Protein AF-A0A3D1BMC5-F1 (afdb_monomer_lite)

Structure (mmCIF, N/CA/C/O backbone):
data_AF-A0A3D1BMC5-F1
#
_entry.id   AF-A0A3D1BMC5-F1
#
loop_
_atom_site.group_PDB
_atom_site.id
_atom_site.type_symbol
_atom_site.label_atom_id
_atom_site.label_alt_id
_atom_site.label_comp_id
_atom_site.label_asym_id
_atom_site.label_entity_id
_atom_site.label_seq_id
_atom_site.pdbx_PDB_ins_code
_atom_site.Cartn_x
_atom_site.Cartn_y
_atom_site.Cartn_z
_atom_site.occupancy
_atom_site.B_iso_or_equiv
_atom_site.auth_seq_id
_atom_site.auth_comp_id
_atom_site.auth_asym_id
_atom_site.auth_atom_id
_atom_site.pdbx_PDB_model_num
ATOM 1 N N . MET A 1 1 ? 15.253 -5.335 -31.335 1.00 84.94 1 MET A N 1
ATOM 2 C CA . MET A 1 1 ? 13.817 -5.023 -31.131 1.00 84.94 1 MET A CA 1
ATOM 3 C C . MET A 1 1 ? 13.258 -5.717 -29.886 1.00 84.94 1 MET A C 1
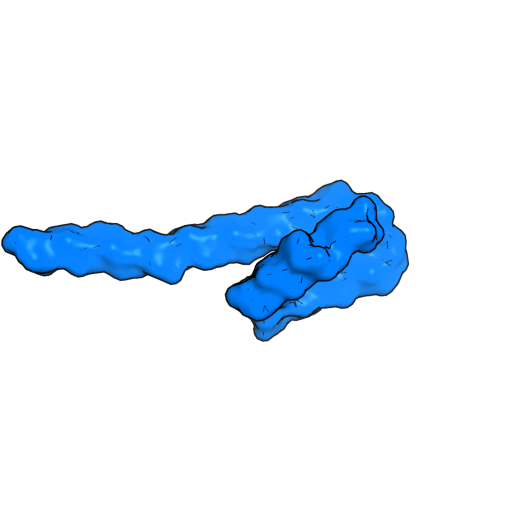ATOM 5 O O . MET A 1 1 ? 12.655 -5.028 -29.083 1.00 84.94 1 MET A O 1
ATOM 9 N N . GLN A 1 2 ? 13.502 -7.019 -29.674 1.00 89.38 2 GLN A N 1
ATOM 10 C CA . GLN A 1 2 ? 13.054 -7.750 -28.469 1.00 89.38 2 GLN A CA 1
ATOM 11 C C . GLN A 1 2 ? 13.603 -7.184 -27.144 1.00 89.38 2 GLN A C 1
ATOM 13 O O . GLN A 1 2 ? 12.823 -6.954 -26.229 1.00 89.38 2 GLN A O 1
ATOM 18 N N . GLU A 1 3 ? 14.898 -6.861 -27.067 1.00 90.81 3 GLU A N 1
ATOM 19 C CA . GLU A 1 3 ? 15.518 -6.254 -25.868 1.00 90.81 3 GLU A CA 1
ATOM 20 C C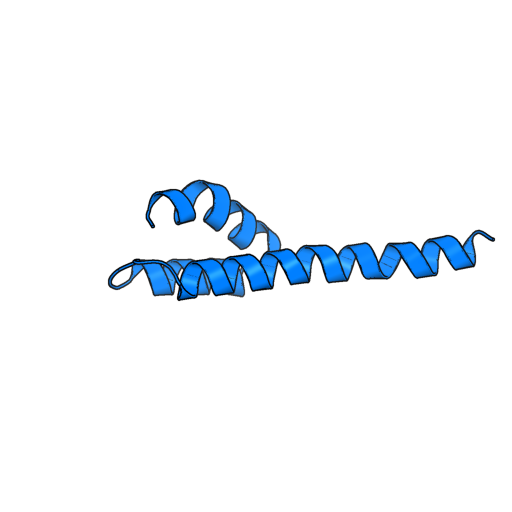 . GLU A 1 3 ? 14.811 -4.964 -25.409 1.00 90.81 3 GLU A C 1
ATOM 22 O O . GLU A 1 3 ? 14.544 -4.769 -24.226 1.00 90.81 3 GLU A O 1
ATOM 27 N N . LEU A 1 4 ? 14.414 -4.109 -26.361 1.00 91.19 4 LEU A N 1
ATOM 28 C CA . LEU A 1 4 ? 13.716 -2.849 -26.074 1.00 91.19 4 LEU A CA 1
ATOM 29 C C . LEU A 1 4 ? 12.332 -3.084 -25.450 1.00 91.19 4 LEU A C 1
ATOM 31 O O . LEU A 1 4 ? 11.898 -2.314 -24.598 1.00 91.19 4 LEU A O 1
ATOM 35 N N . ILE A 1 5 ? 11.649 -4.158 -25.856 1.00 93.12 5 ILE A N 1
ATOM 36 C CA . ILE A 1 5 ? 10.341 -4.541 -25.311 1.00 93.12 5 ILE A CA 1
ATOM 37 C C . ILE A 1 5 ? 10.502 -5.021 -23.865 1.00 93.12 5 ILE A C 1
ATOM 39 O O . ILE A 1 5 ? 9.752 -4.601 -22.986 1.00 93.12 5 ILE A O 1
ATOM 43 N N . VAL A 1 6 ? 11.508 -5.855 -23.597 1.00 92.38 6 VAL A N 1
ATOM 44 C CA . VAL A 1 6 ? 11.785 -6.382 -22.252 1.00 92.38 6 VAL A CA 1
ATOM 45 C C . VAL A 1 6 ? 12.137 -5.252 -21.280 1.00 92.38 6 VAL A C 1
ATOM 47 O O . VAL A 1 6 ? 11.584 -5.193 -20.180 1.00 92.38 6 VAL A O 1
ATOM 50 N N . MET A 1 7 ? 12.973 -4.304 -21.712 1.00 90.88 7 MET A N 1
ATOM 51 C CA . MET A 1 7 ? 13.332 -3.121 -20.923 1.00 90.88 7 MET A CA 1
ATOM 52 C C . MET A 1 7 ? 12.127 -2.242 -20.565 1.00 90.88 7 MET A C 1
ATOM 54 O O . MET A 1 7 ? 12.114 -1.643 -19.493 1.00 90.88 7 MET A O 1
ATOM 58 N N . ALA A 1 8 ? 11.112 -2.167 -21.430 1.00 89.75 8 ALA A N 1
ATOM 59 C CA . ALA A 1 8 ? 9.897 -1.403 -21.159 1.00 89.75 8 ALA A CA 1
ATOM 60 C C . ALA A 1 8 ? 8.924 -2.146 -20.226 1.00 89.75 8 ALA A C 1
ATOM 62 O O . ALA A 1 8 ? 8.284 -1.523 -19.382 1.00 89.75 8 ALA A O 1
ATOM 63 N N . ILE A 1 9 ? 8.816 -3.472 -20.353 1.00 93.00 9 ILE A N 1
ATOM 64 C CA . ILE A 1 9 ? 7.819 -4.284 -19.640 1.00 93.00 9 ILE A CA 1
ATOM 65 C C . ILE A 1 9 ? 8.232 -4.598 -18.195 1.00 93.00 9 ILE A C 1
ATOM 67 O O . ILE A 1 9 ? 7.387 -4.562 -17.302 1.00 93.00 9 ILE A O 1
ATOM 71 N N . ILE A 1 10 ? 9.508 -4.892 -17.932 1.00 92.94 10 ILE A N 1
ATOM 72 C CA . ILE A 1 10 ? 9.971 -5.251 -16.578 1.00 92.94 10 ILE A CA 1
ATOM 73 C C . ILE A 1 10 ? 9.625 -4.168 -15.532 1.00 92.94 10 ILE A C 1
ATOM 75 O O . ILE A 1 10 ? 9.077 -4.516 -14.483 1.00 92.94 10 ILE A O 1
ATOM 79 N N . PRO A 1 11 ? 9.855 -2.864 -15.787 1.00 92.62 11 PRO A N 1
ATOM 80 C CA . PRO A 1 11 ? 9.500 -1.808 -14.841 1.00 92.62 11 PRO A CA 1
ATOM 81 C C . PRO A 1 11 ? 8.001 -1.727 -14.546 1.00 92.62 11 PRO A C 1
ATOM 83 O O . PRO A 1 11 ? 7.623 -1.437 -13.413 1.00 92.62 11 PRO A O 1
ATOM 86 N N . LEU A 1 12 ? 7.134 -2.012 -15.525 1.00 93.06 12 LEU A N 1
ATOM 87 C CA . LEU A 1 12 ? 5.677 -1.993 -15.341 1.00 93.06 12 LEU A CA 1
ATOM 88 C C . LEU A 1 12 ? 5.229 -2.987 -14.262 1.00 93.06 12 LEU A C 1
ATOM 90 O O . LEU A 1 12 ? 4.380 -2.650 -13.438 1.00 93.06 12 LEU A O 1
ATOM 94 N N . PHE A 1 13 ? 5.854 -4.165 -14.204 1.00 92.44 13 PHE A N 1
ATOM 95 C CA . PHE A 1 13 ? 5.570 -5.176 -13.181 1.00 92.44 13 PHE A CA 1
ATOM 96 C C . PHE A 1 13 ? 5.997 -4.773 -11.765 1.00 92.44 13 PHE A C 1
ATOM 98 O O . PHE A 1 13 ? 5.549 -5.392 -10.806 1.00 92.44 13 PHE A O 1
ATOM 105 N N . ILE A 1 14 ? 6.822 -3.736 -11.613 1.00 92.12 14 ILE A N 1
ATOM 106 C CA . ILE A 1 14 ? 7.257 -3.219 -10.309 1.00 92.12 14 ILE A CA 1
ATOM 107 C C . ILE A 1 14 ? 6.473 -1.952 -9.956 1.00 92.12 14 ILE A C 1
ATOM 109 O O . ILE A 1 14 ? 5.940 -1.827 -8.854 1.00 92.12 14 ILE A O 1
ATOM 113 N N . ILE A 1 15 ? 6.363 -1.024 -10.908 1.00 95.00 15 ILE A N 1
ATOM 114 C CA . ILE A 1 15 ? 5.740 0.286 -10.709 1.00 95.00 15 ILE A CA 1
ATOM 115 C C . ILE A 1 15 ? 4.241 0.141 -10.457 1.00 95.00 15 ILE A C 1
ATOM 117 O O . ILE A 1 15 ? 3.720 0.805 -9.564 1.00 95.00 15 ILE A O 1
ATOM 121 N N . ILE A 1 16 ? 3.547 -0.728 -11.202 1.00 94.50 16 ILE A N 1
ATOM 122 C CA . ILE A 1 16 ? 2.099 -0.893 -11.036 1.00 94.50 16 ILE A CA 1
ATOM 123 C C . ILE A 1 16 ? 1.769 -1.406 -9.624 1.00 94.50 16 ILE A C 1
ATOM 125 O O . ILE A 1 16 ? 1.023 -0.720 -8.921 1.00 94.50 16 ILE A O 1
ATOM 129 N N . PRO A 1 17 ? 2.318 -2.544 -9.146 1.00 94.06 17 PRO A N 1
ATOM 130 C CA . PRO A 1 17 ? 2.035 -3.008 -7.789 1.00 94.06 17 PRO A CA 1
ATOM 131 C C . PRO A 1 17 ? 2.434 -2.004 -6.713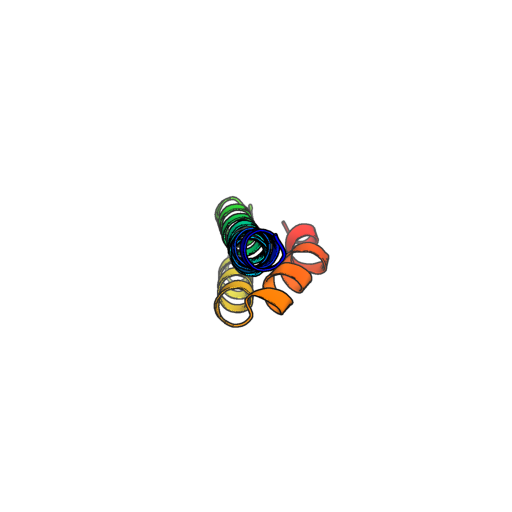 1.00 94.06 17 PRO A C 1
ATOM 133 O O . PRO A 1 17 ? 1.693 -1.829 -5.750 1.00 94.06 17 PRO A O 1
ATOM 136 N N . LEU A 1 18 ? 3.563 -1.310 -6.889 1.00 95.56 18 LEU A N 1
ATOM 137 C CA . LEU A 1 18 ? 4.009 -0.287 -5.948 1.00 95.56 18 LEU A CA 1
ATOM 138 C C . LEU A 1 18 ? 3.026 0.890 -5.87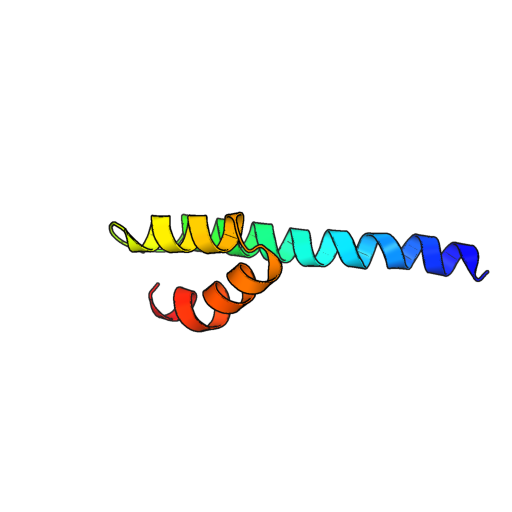9 1.00 95.56 18 LEU A C 1
ATOM 140 O O . LEU A 1 18 ? 2.700 1.353 -4.788 1.00 95.56 18 LEU A O 1
ATOM 144 N N . ALA A 1 19 ? 2.507 1.342 -7.021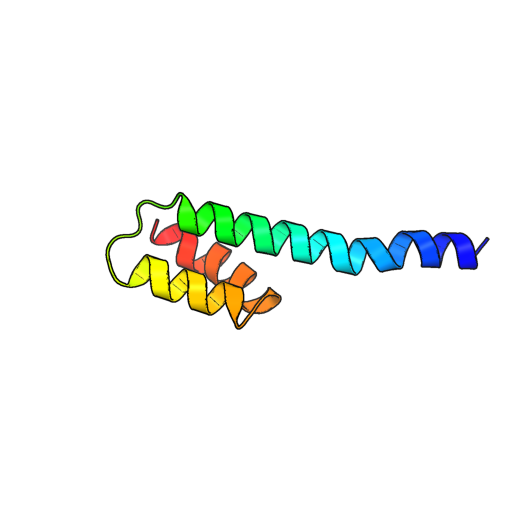 1.00 96.62 19 ALA A N 1
ATOM 145 C CA . ALA A 1 19 ? 1.500 2.396 -7.073 1.00 96.62 19 ALA A CA 1
ATOM 146 C C . ALA A 1 19 ? 0.203 1.972 -6.366 1.00 96.62 19 ALA A C 1
ATOM 148 O O . ALA A 1 19 ? -0.331 2.738 -5.564 1.00 96.62 19 ALA A O 1
ATOM 149 N N . PHE A 1 20 ? -0.273 0.742 -6.594 1.00 96.75 20 PHE A N 1
ATOM 150 C CA . PHE A 1 20 ? -1.437 0.199 -5.882 1.00 96.75 20 PHE A CA 1
ATOM 151 C C . PHE A 1 20 ? -1.191 0.055 -4.378 1.00 96.75 20 PHE A C 1
ATOM 153 O O . PHE A 1 20 ? -2.094 0.316 -3.585 1.00 96.75 20 PHE A O 1
ATOM 160 N N . TRP A 1 21 ? 0.024 -0.322 -3.981 1.00 97.06 21 TRP A N 1
ATOM 161 C CA . TRP A 1 21 ? 0.410 -0.445 -2.579 1.00 97.06 21 TRP A CA 1
ATOM 162 C C . TRP A 1 21 ? 0.381 0.906 -1.866 1.00 97.06 21 TRP A C 1
ATOM 164 O O . TRP A 1 21 ? -0.282 1.052 -0.841 1.00 97.06 21 TRP A O 1
ATOM 174 N N . ILE A 1 22 ? 1.019 1.921 -2.456 1.00 97.50 22 ILE A N 1
ATOM 175 C CA . ILE A 1 22 ? 0.997 3.293 -1.936 1.00 97.50 22 ILE A CA 1
ATOM 176 C C . ILE A 1 22 ? -0.437 3.822 -1.899 1.00 97.50 22 ILE A C 1
ATOM 178 O O . ILE A 1 22 ? -0.839 4.431 -0.910 1.00 97.50 22 ILE A O 1
ATOM 182 N N . TRP A 1 23 ? -1.226 3.572 -2.946 1.00 97.38 23 TRP A N 1
ATOM 183 C CA . TRP A 1 23 ? -2.619 4.000 -2.983 1.00 97.38 23 TRP A CA 1
ATOM 184 C C . TRP A 1 23 ? -3.434 3.390 -1.839 1.00 97.38 23 TRP A C 1
ATOM 186 O O . TRP A 1 23 ? -4.117 4.134 -1.138 1.00 97.38 23 TRP A O 1
ATOM 196 N N . ALA A 1 24 ? -3.309 2.083 -1.590 1.00 97.00 24 ALA A N 1
ATOM 197 C CA . ALA A 1 24 ? -3.971 1.421 -0.468 1.00 97.00 24 ALA A CA 1
ATOM 198 C C . ALA A 1 24 ? -3.547 2.022 0.883 1.00 97.00 24 ALA A C 1
ATOM 200 O O . ALA A 1 24 ? -4.397 2.284 1.728 1.00 97.00 24 ALA A O 1
ATOM 201 N N . LEU A 1 25 ? -2.257 2.314 1.080 1.00 97.31 25 LEU A N 1
ATOM 202 C CA . LEU A 1 25 ? -1.780 2.967 2.304 1.00 97.31 25 LEU A CA 1
ATOM 203 C C . LEU A 1 25 ? -2.377 4.365 2.486 1.00 97.31 25 LEU A C 1
ATOM 205 O O . LEU A 1 25 ? -2.830 4.703 3.576 1.00 97.31 25 LEU A O 1
ATOM 209 N N . VAL A 1 26 ? -2.406 5.177 1.427 1.00 97.38 26 VAL A N 1
ATOM 210 C CA . VAL A 1 26 ? -2.998 6.521 1.472 1.00 97.38 26 VAL A CA 1
ATOM 211 C C . VAL A 1 26 ? -4.496 6.450 1.777 1.00 97.38 26 VAL A C 1
ATOM 213 O O . VAL A 1 26 ? -4.984 7.251 2.574 1.00 97.38 26 VAL A O 1
ATOM 216 N N . ASP A 1 27 ? -5.210 5.495 1.183 1.00 96.62 27 ASP A N 1
ATOM 217 C CA . ASP A 1 27 ? -6.636 5.252 1.427 1.00 96.62 27 ASP A CA 1
ATOM 218 C C . ASP A 1 27 ? -6.886 4.856 2.894 1.00 96.62 27 ASP A C 1
ATOM 220 O O . ASP A 1 27 ? -7.730 5.450 3.563 1.00 96.62 27 ASP A O 1
ATOM 224 N N . ILE A 1 28 ? -6.061 3.961 3.460 1.00 96.50 28 ILE A N 1
ATOM 225 C CA . ILE A 1 28 ? -6.118 3.595 4.887 1.00 96.50 28 ILE A CA 1
ATOM 226 C C . ILE A 1 28 ? -5.817 4.794 5.786 1.00 96.50 28 ILE A C 1
ATOM 228 O O . ILE A 1 28 ? -6.463 4.973 6.815 1.00 96.50 28 ILE A O 1
ATOM 232 N N . LEU A 1 29 ? -4.841 5.633 5.454 1.00 95.06 29 LEU A N 1
ATOM 233 C CA . LEU A 1 29 ? -4.522 6.786 6.298 1.00 95.06 29 LEU A CA 1
ATOM 234 C C . LEU A 1 29 ? -5.657 7.819 6.301 1.00 95.06 29 LEU A C 1
ATOM 236 O O . LEU A 1 29 ? -5.976 8.353 7.367 1.00 95.06 29 LEU A O 1
ATOM 240 N N . LYS A 1 30 ? -6.290 8.038 5.141 1.00 94.88 30 LYS A N 1
ATOM 241 C CA . LYS A 1 30 ? -7.421 8.961 4.950 1.00 94.88 30 LYS A CA 1
ATOM 242 C C . LYS A 1 30 ? -8.775 8.413 5.407 1.00 94.88 30 LYS A C 1
ATOM 244 O O . LYS A 1 30 ? -9.712 9.190 5.503 1.00 94.88 30 LYS A O 1
ATOM 249 N N . SER A 1 31 ? -8.867 7.113 5.671 1.00 94.81 31 SER A N 1
ATOM 250 C CA . SER A 1 31 ? -10.066 6.451 6.189 1.00 94.81 31 SER A CA 1
ATOM 251 C C . SER A 1 31 ? -10.552 7.032 7.524 1.00 94.81 31 SER A C 1
ATOM 253 O O . SER A 1 31 ? -9.740 7.467 8.351 1.00 94.81 31 SER A O 1
ATOM 255 N N . ASP A 1 32 ? -11.853 6.922 7.784 1.00 93.81 32 ASP A N 1
ATOM 256 C CA . ASP A 1 32 ? -12.487 7.242 9.069 1.00 93.81 32 ASP A CA 1
ATOM 257 C C . ASP A 1 32 ? -12.414 6.064 10.061 1.00 93.81 32 ASP A C 1
ATOM 259 O O . ASP A 1 32 ? -13.073 6.055 11.103 1.00 93.81 32 ASP A O 1
ATOM 263 N N . PHE A 1 33 ? -11.559 5.067 9.784 1.00 93.69 33 PHE A N 1
ATOM 264 C CA . PHE A 1 33 ? -11.319 3.949 10.691 1.00 93.69 33 PHE A CA 1
ATOM 265 C C . PHE A 1 33 ? -10.956 4.432 12.098 1.00 93.69 33 PHE A C 1
ATOM 267 O O . PHE A 1 33 ? -9.955 5.128 12.305 1.00 93.69 33 PHE A O 1
ATOM 274 N N . THR A 1 34 ? -11.723 3.964 13.081 1.00 87.38 34 THR A N 1
ATOM 275 C CA . THR A 1 34 ? -11.491 4.239 14.498 1.00 87.38 34 THR A CA 1
ATOM 276 C C . THR A 1 34 ? -10.741 3.088 15.174 1.00 87.38 34 THR A C 1
ATOM 278 O O . THR A 1 34 ? -10.887 1.912 14.827 1.00 87.38 34 THR A O 1
ATOM 281 N N . GLY A 1 35 ? -9.892 3.432 16.147 1.00 87.06 35 GLY A N 1
ATOM 282 C CA . GLY A 1 35 ? -9.183 2.465 16.987 1.00 87.06 35 GLY A CA 1
ATOM 283 C C . GLY A 1 35 ? -8.281 1.494 16.214 1.00 87.06 35 GLY A C 1
ATOM 284 O O . GLY A 1 35 ? -7.478 1.889 15.367 1.00 87.06 35 GLY A O 1
ATOM 285 N N . SER A 1 36 ? -8.393 0.205 16.538 1.00 92.94 36 SER A N 1
ATOM 286 C CA . SER A 1 36 ? -7.490 -0.845 16.052 1.00 92.94 36 SER A CA 1
ATOM 287 C C . SER A 1 36 ? -7.622 -1.147 14.558 1.00 92.94 36 SER A C 1
ATOM 289 O O . SER A 1 36 ? -6.650 -1.611 13.966 1.00 92.94 36 SER A O 1
ATOM 291 N N . ASN A 1 37 ? -8.762 -0.858 13.920 1.00 93.75 37 ASN A N 1
ATOM 292 C CA . ASN A 1 37 ? -8.988 -1.207 12.511 1.00 93.75 37 ASN A CA 1
ATOM 293 C C . ASN A 1 37 ? -7.990 -0.523 11.572 1.00 93.75 37 ASN A C 1
ATOM 295 O O . ASN A 1 37 ? -7.465 -1.166 10.662 1.00 93.75 37 ASN A O 1
ATOM 299 N N . LYS A 1 38 ? -7.653 0.749 11.831 1.00 95.00 38 LYS A N 1
ATOM 300 C CA . LYS A 1 38 ? -6.658 1.477 11.031 1.00 95.00 38 LYS A CA 1
ATOM 301 C C . LYS A 1 38 ? -5.286 0.808 11.108 1.00 95.00 38 LYS A C 1
ATOM 303 O O . LYS A 1 38 ? -4.627 0.616 10.090 1.00 95.00 38 LYS A O 1
ATOM 308 N N . ILE A 1 39 ? -4.887 0.404 12.314 1.00 96.06 39 ILE A N 1
ATOM 309 C CA . ILE A 1 39 ? -3.601 -0.254 12.561 1.00 96.06 39 ILE A CA 1
ATOM 310 C C . ILE A 1 39 ? -3.580 -1.641 11.915 1.00 96.06 39 ILE A C 1
ATOM 312 O O . ILE A 1 39 ? -2.609 -1.976 11.244 1.00 96.06 39 ILE A O 1
ATOM 316 N N . ILE A 1 40 ? -4.652 -2.426 12.058 1.00 96.75 40 ILE A N 1
ATOM 317 C CA . ILE A 1 40 ? -4.765 -3.758 11.448 1.00 96.75 40 ILE A CA 1
ATOM 318 C C . ILE A 1 40 ? -4.589 -3.660 9.931 1.00 96.75 40 ILE A C 1
ATOM 320 O O . ILE A 1 40 ? -3.772 -4.387 9.370 1.00 96.75 40 ILE A O 1
ATOM 324 N N . TRP A 1 41 ? -5.291 -2.737 9.268 1.00 97.19 41 TRP A N 1
ATOM 325 C CA . TRP A 1 41 ? -5.182 -2.591 7.817 1.00 97.19 41 TRP A CA 1
ATOM 326 C C . TRP A 1 41 ? -3.812 -2.090 7.363 1.00 97.19 41 TRP A C 1
ATOM 328 O O . TRP A 1 41 ? -3.292 -2.609 6.376 1.00 97.19 41 TRP A O 1
ATOM 338 N N . LEU A 1 42 ? -3.188 -1.161 8.098 1.00 96.56 42 LEU A N 1
ATOM 339 C CA . LEU A 1 42 ? -1.806 -0.752 7.824 1.00 96.56 42 LEU A CA 1
ATOM 340 C C . LEU A 1 42 ? -0.845 -1.941 7.919 1.00 96.56 42 LEU A C 1
ATOM 342 O O . LEU A 1 42 ? -0.054 -2.154 7.006 1.00 96.56 42 LEU A O 1
ATOM 346 N N . LEU A 1 43 ? -0.935 -2.744 8.983 1.00 97.38 43 LEU A N 1
ATOM 347 C CA . LEU A 1 43 ? -0.078 -3.916 9.164 1.00 97.38 43 LEU A CA 1
ATOM 348 C C . LEU A 1 43 ? -0.305 -4.950 8.056 1.00 97.38 43 LEU A C 1
ATOM 350 O O . LEU A 1 43 ? 0.656 -5.433 7.465 1.00 97.38 43 LEU A O 1
ATOM 354 N N . VAL A 1 44 ? -1.561 -5.255 7.729 1.00 97.69 44 VAL A N 1
ATOM 355 C CA . VAL A 1 44 ? -1.896 -6.206 6.662 1.00 97.69 44 VAL A CA 1
ATOM 356 C C . VAL A 1 44 ? -1.322 -5.744 5.324 1.00 97.69 44 VAL A C 1
ATOM 358 O O . VAL A 1 44 ? -0.642 -6.526 4.669 1.00 97.69 44 VAL A O 1
ATOM 361 N N . VAL A 1 45 ? -1.527 -4.485 4.926 1.00 97.56 45 VAL A N 1
ATOM 362 C CA . VAL A 1 45 ? -0.996 -3.977 3.650 1.00 97.56 45 VAL A CA 1
ATOM 363 C C . VAL A 1 45 ? 0.532 -3.927 3.658 1.00 97.56 45 VAL A C 1
ATOM 365 O O . VAL A 1 45 ? 1.144 -4.274 2.652 1.00 97.56 45 VAL A O 1
ATOM 368 N N . ILE A 1 46 ? 1.173 -3.558 4.771 1.00 96.94 46 ILE A N 1
ATOM 369 C CA . ILE A 1 46 ? 2.639 -3.459 4.841 1.00 96.94 46 ILE A CA 1
ATOM 370 C C . ILE A 1 46 ? 3.314 -4.834 4.786 1.00 96.94 46 ILE A C 1
ATOM 372 O O . ILE A 1 46 ? 4.250 -5.022 4.011 1.00 96.94 46 ILE A O 1
ATOM 376 N N . PHE A 1 47 ? 2.848 -5.796 5.586 1.00 96.88 47 PHE A N 1
ATOM 377 C CA . PHE A 1 47 ? 3.481 -7.116 5.698 1.00 96.88 47 PHE A CA 1
ATOM 378 C C . PHE A 1 47 ? 3.052 -8.092 4.600 1.00 96.88 47 PHE A C 1
ATOM 380 O O . PHE A 1 47 ? 3.756 -9.062 4.325 1.00 96.88 47 PHE A O 1
ATOM 387 N N . LEU A 1 48 ? 1.921 -7.833 3.945 1.00 96.50 48 LEU A N 1
ATOM 388 C CA . LEU A 1 48 ? 1.418 -8.618 2.826 1.00 96.50 48 LEU A CA 1
ATOM 389 C C . LEU A 1 48 ? 1.118 -7.653 1.669 1.00 96.50 48 LEU A C 1
ATOM 391 O O . LEU A 1 48 ? -0.030 -7.276 1.503 1.00 96.50 48 LEU A O 1
ATOM 395 N N . PRO A 1 49 ? 2.085 -7.234 0.834 1.00 88.06 49 PRO A N 1
ATOM 396 C CA . PRO A 1 49 ? 1.851 -6.162 -0.135 1.00 88.06 49 PRO A CA 1
ATOM 397 C C . PRO A 1 49 ? 0.743 -6.501 -1.136 1.00 88.06 49 PRO A C 1
ATOM 399 O O . PRO A 1 49 ? -0.307 -5.870 -1.140 1.00 88.06 49 PRO A O 1
ATOM 402 N N . LEU A 1 50 ? 0.919 -7.553 -1.939 1.00 93.25 50 LEU A N 1
ATOM 403 C CA . LEU A 1 50 ? -0.074 -7.929 -2.952 1.00 93.25 50 LEU A CA 1
ATOM 404 C C . LEU A 1 50 ? -1.376 -8.435 -2.320 1.00 93.25 50 LEU A C 1
ATOM 406 O O . LEU A 1 50 ? -2.460 -7.968 -2.664 1.00 93.25 50 LEU A O 1
ATOM 410 N N . LEU A 1 51 ? -1.276 -9.372 -1.373 1.00 96.56 51 LEU A N 1
ATOM 411 C CA . LEU A 1 51 ? -2.451 -9.956 -0.721 1.00 96.56 51 LEU A CA 1
ATOM 412 C C . LEU A 1 51 ? -3.191 -8.934 0.145 1.00 96.56 51 LEU A C 1
ATOM 414 O O . LEU A 1 51 ? -4.414 -8.877 0.118 1.00 96.56 51 LEU A O 1
ATOM 418 N N . GLY A 1 52 ? -2.469 -8.105 0.884 1.00 96.56 52 GLY A N 1
ATOM 419 C CA . GLY A 1 52 ? -3.018 -7.073 1.751 1.00 96.56 52 GLY A CA 1
ATOM 420 C C . GLY A 1 52 ? -3.702 -5.959 0.973 1.00 96.56 52 GLY A C 1
ATOM 421 O O . GLY A 1 52 ? -4.777 -5.548 1.392 1.00 96.56 52 GLY A O 1
ATOM 422 N N . ILE A 1 53 ? -3.178 -5.535 -0.188 1.00 96.94 53 ILE A N 1
ATOM 423 C CA . ILE A 1 53 ? -3.902 -4.630 -1.104 1.00 96.94 53 ILE A CA 1
ATOM 424 C C . ILE A 1 53 ? -5.255 -5.237 -1.494 1.00 96.94 53 ILE A C 1
ATOM 426 O O . ILE A 1 53 ? -6.284 -4.567 -1.407 1.00 96.94 53 ILE A O 1
ATOM 430 N N . ILE A 1 54 ? -5.268 -6.510 -1.909 1.00 97.12 54 ILE A N 1
ATOM 431 C CA . ILE A 1 54 ? -6.495 -7.201 -2.332 1.00 97.12 54 ILE A CA 1
ATOM 432 C C . ILE A 1 54 ? -7.484 -7.294 -1.163 1.00 97.12 54 ILE A C 1
ATOM 434 O O . ILE A 1 54 ? -8.645 -6.908 -1.302 1.00 97.12 54 ILE A O 1
ATOM 438 N N . LEU A 1 55 ? -7.025 -7.761 0.002 1.00 97.19 55 LEU A N 1
ATOM 439 C CA . LEU A 1 55 ? -7.846 -7.882 1.207 1.00 97.19 55 LEU A CA 1
ATOM 440 C C . LEU A 1 55 ? -8.401 -6.525 1.643 1.00 97.19 55 LEU A C 1
ATOM 442 O O . LEU A 1 55 ? -9.589 -6.415 1.943 1.00 97.19 55 LEU A O 1
ATOM 446 N N . TYR A 1 56 ? -7.572 -5.483 1.628 1.00 97.19 56 TYR A N 1
ATOM 447 C CA . TYR A 1 56 ? -7.993 -4.135 1.974 1.00 97.19 56 TYR A CA 1
ATOM 448 C C . TYR A 1 56 ? -9.077 -3.631 1.024 1.00 97.19 56 TYR A C 1
ATOM 450 O O . TYR A 1 56 ? -10.120 -3.156 1.463 1.00 97.19 56 TYR A O 1
ATOM 458 N N . PHE A 1 57 ? -8.894 -3.785 -0.284 1.00 95.69 57 PHE A N 1
ATOM 459 C CA . PHE A 1 57 ? -9.861 -3.267 -1.240 1.00 95.69 57 PHE A CA 1
ATOM 460 C C . PHE A 1 57 ? -11.175 -4.051 -1.296 1.00 95.69 57 PHE A C 1
ATOM 462 O O . PHE A 1 57 ? -12.202 -3.445 -1.605 1.00 95.69 57 PHE A O 1
ATOM 469 N N . VAL A 1 58 ? -11.166 -5.353 -0.993 1.00 96.25 58 VAL A N 1
ATOM 470 C CA . VAL A 1 58 ? -12.373 -6.202 -0.987 1.00 96.25 58 VAL A CA 1
ATOM 471 C C . VAL A 1 58 ? -13.121 -6.13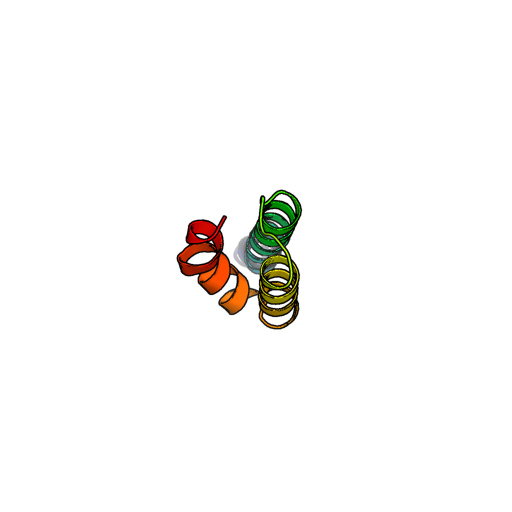4 0.346 1.00 96.25 58 VAL A C 1
ATOM 473 O O . VAL A 1 58 ? -14.356 -6.135 0.361 1.00 96.25 58 VAL A O 1
ATOM 476 N N . ILE A 1 59 ? -12.384 -6.098 1.457 1.00 96.19 59 ILE A N 1
ATOM 477 C CA . ILE A 1 59 ? -12.921 -6.216 2.817 1.00 96.19 59 ILE A CA 1
ATOM 478 C C . ILE A 1 59 ? -12.749 -4.899 3.575 1.00 96.19 59 ILE A C 1
ATOM 480 O O . ILE A 1 59 ? -13.731 -4.357 4.074 1.00 96.19 59 ILE A O 1
ATOM 484 N N . GLY A 1 60 ? -11.528 -4.367 3.637 1.00 92.69 60 GLY A N 1
ATOM 485 C CA . GLY A 1 60 ? -11.196 -3.184 4.437 1.00 92.69 60 GLY A CA 1
ATOM 486 C C . GLY A 1 60 ? -11.959 -1.926 4.049 1.00 92.69 60 GLY A C 1
ATOM 487 O O . GLY A 1 60 ? -12.552 -1.294 4.913 1.00 92.69 60 GLY A O 1
ATOM 488 N N . ARG A 1 61 ? -12.056 -1.603 2.756 1.00 91.75 61 ARG A N 1
ATOM 489 C CA . ARG A 1 61 ? -12.815 -0.437 2.270 1.00 91.75 61 ARG A CA 1
ATOM 490 C C . ARG A 1 61 ? -14.297 -0.451 2.638 1.00 91.75 61 ARG A C 1
ATOM 492 O O . ARG A 1 61 ? -14.904 0.606 2.680 1.00 91.75 61 ARG A O 1
ATOM 499 N N . LYS A 1 62 ? -14.888 -1.621 2.904 1.00 89.81 62 LYS A N 1
ATOM 500 C CA . LYS A 1 62 ? -16.291 -1.726 3.343 1.00 89.81 62 LYS A CA 1
ATOM 501 C C . LYS A 1 62 ? -16.482 -1.398 4.824 1.00 89.81 62 LYS A C 1
ATOM 503 O O . LYS A 1 62 ? -17.615 -1.297 5.275 1.00 89.81 62 LYS A O 1
ATOM 508 N N . GLN A 1 63 ? -15.389 -1.315 5.577 1.00 86.25 63 GLN A N 1
ATOM 509 C CA . GLN A 1 63 ? -15.378 -0.959 6.995 1.00 86.25 63 GLN A CA 1
ATOM 510 C C . GLN A 1 63 ? -15.114 0.539 7.204 1.00 86.25 63 GLN A C 1
ATOM 512 O O . GLN A 1 63 ? -15.045 0.969 8.354 1.00 86.25 63 GLN A O 1
ATOM 517 N N . ASN A 1 64 ? -14.823 1.264 6.114 1.00 73.25 64 ASN A N 1
ATOM 518 C CA . ASN A 1 64 ? -14.391 2.657 6.110 1.00 73.25 64 ASN A CA 1
ATOM 519 C C . ASN A 1 64 ? -15.615 3.564 6.066 1.00 73.25 64 ASN A C 1
ATOM 521 O O . ASN A 1 64 ? -16.513 3.248 5.251 1.00 73.25 64 ASN A O 1
#

Secondary structure (DSSP, 8-state):
-HHHHHHHHHHHHHHHHHHHHHHHHHHHHHS---THHHHHHHHHHHHSHHHHHHHHHHTGGGG-

Sequence (64 aa):
MQELIVMAIIPLFIIIPLAFWIWALVDILKSDFTGSNKIIWLLVVIFLPLLGIILYFVIGRKQN

Radius of gyration: 14.98 Å; chains: 1; bounding box: 32×19×48 Å

pLDDT: mean 93.91, std 4.07, range [73.25, 97.69]

Foldseek 3Di:
DVVVVCVVVVVCVVVVLVVLLVVLLVCLVPDPDDDCLSVVLNCLCVVPVPVSSVCCVVPVVVVD